Protein AF-A0A9E5TDY0-F1 (afdb_monomer_lite)

Foldseek 3Di:
DDDPPPDDDFVVQFQDWDDDPVGHTAATFHGWCDDPPDIWTWGQGPVGTDTDD

Radius of gyration: 12.17 Å; chains: 1; bounding box: 30×18×36 Å

pLDDT: mean 84.86, std 9.72, range [56.38, 94.5]

Structure (mmCIF, N/CA/C/O backbone):
data_AF-A0A9E5TDY0-F1
#
_entry.id   AF-A0A9E5TDY0-F1
#
loop_
_atom_site.group_PDB
_atom_site.id
_atom_site.type_symbol
_atom_site.label_atom_id
_atom_site.label_alt_id
_atom_site.label_comp_id
_atom_site.label_asym_id
_atom_site.label_entity_id
_atom_site.label_seq_id
_atom_site.pdbx_PDB_ins_code
_atom_site.Cartn_x
_atom_site.Cartn_y
_atom_site.Cartn_z
_atom_site.occupancy
_atom_site.B_iso_or_equiv
_atom_site.auth_seq_id
_atom_site.auth_comp_id
_atom_site.auth_asym_id
_atom_site.auth_atom_id
_atom_site.pdbx_PDB_model_num
ATOM 1 N N . PRO A 1 1 ? 8.821 1.651 -21.414 1.00 61.72 1 PRO A N 1
ATOM 2 C CA . PRO A 1 1 ? 8.530 0.236 -21.751 1.00 61.72 1 PRO A CA 1
ATOM 3 C C . PRO A 1 1 ? 7.254 -0.167 -21.007 1.00 61.72 1 PRO A C 1
ATOM 5 O O . PRO A 1 1 ? 7.120 0.264 -19.864 1.00 61.72 1 PRO A O 1
ATOM 8 N N . PRO A 1 2 ? 6.313 -0.895 -21.625 1.00 62.38 2 PRO A N 1
ATOM 9 C CA . PRO A 1 2 ? 5.156 -1.405 -20.898 1.00 62.38 2 PRO A CA 1
ATOM 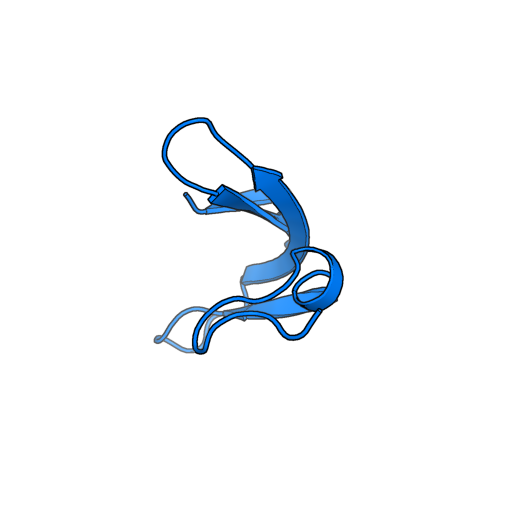10 C C . PRO A 1 2 ? 5.627 -2.383 -19.817 1.00 62.38 2 PRO A C 1
ATOM 12 O O . PRO A 1 2 ? 6.575 -3.145 -20.026 1.00 62.38 2 PRO A O 1
ATOM 15 N N . LEU A 1 3 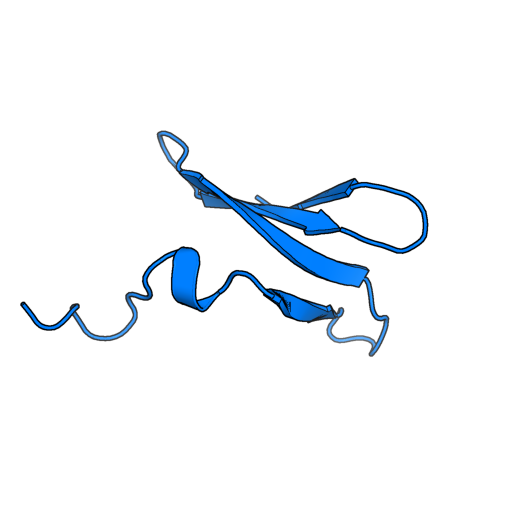? 5.002 -2.310 -18.645 1.00 60.84 3 LEU A N 1
ATOM 16 C CA . LEU A 1 3 ? 5.204 -3.291 -17.588 1.00 60.84 3 LEU A CA 1
ATOM 17 C C . LEU A 1 3 ? 4.617 -4.641 -18.043 1.00 60.84 3 LEU A C 1
ATOM 19 O O . LEU A 1 3 ? 3.614 -4.645 -18.759 1.00 60.84 3 LEU A O 1
ATOM 23 N N . PRO A 1 4 ? 5.230 -5.774 -17.654 1.00 70.44 4 PRO A N 1
ATOM 24 C CA . PRO A 1 4 ? 4.584 -7.077 -17.736 1.00 70.44 4 PRO A CA 1
ATOM 25 C C . PRO A 1 4 ? 3.200 -7.027 -17.085 1.00 70.44 4 PRO A C 1
ATOM 27 O O . PRO A 1 4 ? 2.999 -6.272 -16.128 1.00 70.44 4 PRO A O 1
ATOM 30 N N . GLU A 1 5 ? 2.278 -7.845 -17.582 1.00 56.38 5 GLU A N 1
ATOM 31 C CA . GLU A 1 5 ? 0.990 -8.079 -16.927 1.00 56.38 5 GLU A CA 1
ATOM 32 C C . GLU A 1 5 ? 1.238 -8.413 -15.439 1.00 56.38 5 GLU A C 1
ATOM 34 O O . GLU A 1 5 ? 2.232 -9.064 -15.102 1.00 56.38 5 GLU A O 1
ATOM 39 N N . ASP A 1 6 ? 0.410 -7.859 -14.549 1.00 65.94 6 ASP A N 1
ATOM 40 C CA . ASP A 1 6 ? 0.545 -7.934 -13.082 1.00 65.94 6 ASP A CA 1
ATOM 41 C C . ASP A 1 6 ? 1.713 -7.168 -12.432 1.00 65.94 6 ASP A C 1
ATOM 43 O O . ASP A 1 6 ? 2.056 -7.419 -11.276 1.00 65.94 6 ASP A O 1
ATOM 47 N N . ARG A 1 7 ? 2.308 -6.176 -13.110 1.00 67.69 7 ARG A N 1
ATOM 48 C CA . ARG A 1 7 ? 3.219 -5.221 -12.452 1.00 67.69 7 ARG A CA 1
ATOM 49 C C . ARG A 1 7 ? 2.678 -3.800 -12.485 1.00 67.69 7 ARG A C 1
ATOM 51 O O . ARG A 1 7 ? 2.339 -3.274 -13.540 1.00 67.69 7 ARG A O 1
ATOM 58 N N . TYR A 1 8 ? 2.688 -3.157 -11.324 1.00 70.12 8 TYR A N 1
ATOM 59 C CA . TYR A 1 8 ? 2.304 -1.761 -11.140 1.00 70.12 8 TYR A CA 1
ATOM 60 C C . TYR A 1 8 ? 3.510 -0.969 -10.653 1.00 70.12 8 TYR A C 1
ATOM 62 O O . TYR A 1 8 ? 4.338 -1.483 -9.900 1.00 70.12 8 TYR A O 1
ATOM 70 N N . TYR A 1 9 ? 3.621 0.293 -11.058 1.00 77.75 9 TYR A N 1
ATOM 71 C CA . TYR A 1 9 ? 4.593 1.164 -10.414 1.00 77.75 9 TYR A CA 1
ATOM 72 C C . TYR A 1 9 ? 4.106 1.556 -9.021 1.00 77.75 9 TYR A C 1
ATOM 74 O O . TYR A 1 9 ? 2.929 1.863 -8.838 1.00 77.75 9 TYR A O 1
ATOM 82 N N . HIS A 1 10 ? 5.024 1.653 -8.058 1.00 79.44 10 HIS A N 1
ATOM 83 C CA . HIS A 1 10 ? 4.680 2.028 -6.683 1.00 79.44 10 HIS A CA 1
ATOM 84 C C . HIS A 1 10 ? 3.928 3.364 -6.615 1.00 79.44 10 HIS A C 1
ATOM 86 O O . HIS A 1 10 ? 2.936 3.482 -5.904 1.00 79.44 10 HIS A O 1
ATOM 92 N N . PHE A 1 11 ? 4.315 4.346 -7.434 1.00 78.94 11 PHE A N 1
ATOM 93 C CA . PHE A 1 11 ? 3.641 5.646 -7.477 1.00 78.94 11 PHE A CA 1
ATOM 94 C C . PHE A 1 11 ? 2.182 5.578 -7.951 1.00 78.94 11 PHE A C 1
ATOM 96 O O . PHE A 1 11 ? 1.420 6.490 -7.658 1.00 78.94 11 PHE A O 1
ATOM 103 N N . GLN A 1 12 ? 1.784 4.532 -8.686 1.00 83.12 12 GLN A N 1
ATOM 104 C CA . GLN A 1 12 ? 0.389 4.349 -9.105 1.00 83.12 12 GLN A CA 1
ATOM 105 C C . GLN A 1 12 ? -0.491 3.861 -7.955 1.00 83.12 12 GLN A C 1
ATOM 107 O O . GLN A 1 12 ? -1.710 3.988 -8.023 1.00 83.12 12 GLN A O 1
ATOM 112 N N . LEU A 1 13 ? 0.129 3.284 -6.926 1.00 85.56 13 LEU A N 1
ATOM 113 C CA . LEU A 1 13 ? -0.552 2.742 -5.760 1.00 85.56 13 LEU A CA 1
ATOM 114 C C . LEU A 1 13 ? -0.623 3.760 -4.612 1.00 85.56 13 LEU A C 1
ATOM 116 O O . LEU A 1 13 ? -1.504 3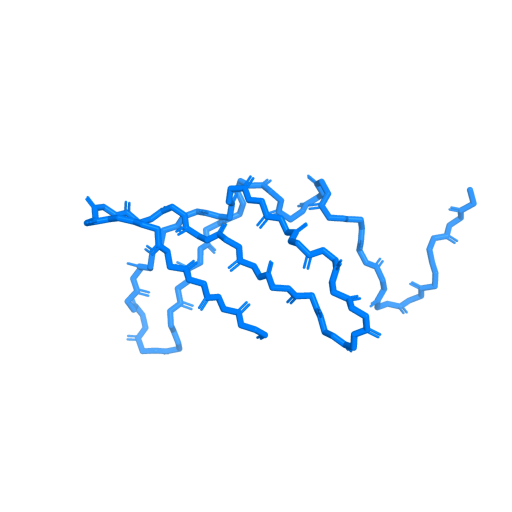.656 -3.764 1.00 85.56 13 LEU A O 1
ATOM 120 N N . ILE A 1 14 ? 0.261 4.764 -4.597 1.00 89.44 14 ILE A N 1
ATOM 121 C CA . ILE A 1 14 ? 0.230 5.861 -3.620 1.00 89.44 14 ILE A CA 1
ATOM 122 C C . ILE A 1 14 ? -1.073 6.664 -3.775 1.00 89.44 14 ILE A C 1
ATOM 124 O O . ILE A 1 14 ? -1.462 7.049 -4.875 1.00 89.44 14 ILE A O 1
ATOM 128 N N . GLY A 1 15 ? -1.747 6.925 -2.655 1.00 88.19 15 GLY A N 1
ATOM 129 C CA . GLY A 1 15 ? -3.040 7.609 -2.577 1.00 88.19 15 GLY A CA 1
ATOM 130 C C . GLY A 1 15 ? -4.255 6.686 -2.712 1.00 88.19 15 GLY A C 1
ATOM 131 O O . GLY A 1 15 ? -5.389 7.150 -2.593 1.00 88.19 15 GLY A O 1
ATOM 132 N N . LEU A 1 16 ? -4.059 5.383 -2.942 1.00 91.88 16 LEU A N 1
ATOM 133 C CA . LEU A 1 16 ? -5.165 4.428 -2.947 1.00 91.88 16 LEU A CA 1
ATOM 134 C C . LEU A 1 16 ? -5.670 4.159 -1.530 1.00 91.88 16 LEU A C 1
ATOM 136 O O . LEU A 1 16 ? -4.895 4.054 -0.581 1.00 91.88 16 LEU A O 1
ATOM 140 N N . LYS A 1 17 ? -6.988 3.993 -1.404 1.00 91.88 17 LYS A N 1
ATOM 141 C CA . LYS A 1 17 ? -7.641 3.644 -0.140 1.00 91.88 17 LYS A CA 1
ATOM 142 C C . LYS A 1 17 ? -7.452 2.166 0.157 1.00 91.88 17 LYS A C 1
ATOM 144 O O . LYS A 1 17 ? -7.776 1.319 -0.671 1.00 91.88 17 LYS A O 1
ATOM 149 N N . VAL A 1 18 ? -6.993 1.875 1.364 1.00 91.88 18 VAL A N 1
ATOM 150 C CA . VAL A 1 18 ? -6.777 0.525 1.871 1.00 91.88 18 VAL A CA 1
ATOM 151 C C . VAL A 1 18 ? -7.897 0.174 2.839 1.00 91.88 18 VAL A C 1
ATOM 153 O O . VAL A 1 18 ? -8.229 0.947 3.743 1.00 91.88 18 VAL A O 1
ATOM 156 N N . GLY A 1 19 ? -8.481 -1.006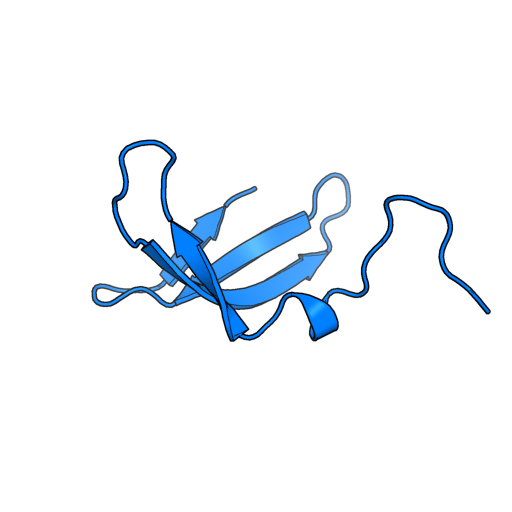 2.655 1.00 92.12 19 GLY A N 1
ATOM 157 C CA . GLY A 1 19 ? -9.492 -1.547 3.548 1.00 92.12 19 GLY A CA 1
ATOM 158 C C . GLY A 1 19 ? -9.413 -3.064 3.646 1.00 92.12 19 GLY A C 1
ATOM 159 O O . GLY A 1 19 ? -8.851 -3.726 2.775 1.00 92.12 19 GLY A O 1
ATOM 160 N N . THR A 1 20 ? -9.959 -3.605 4.728 1.00 88.75 20 THR A N 1
ATOM 161 C CA . THR A 1 20 ? -10.042 -5.047 4.958 1.00 88.75 20 THR A CA 1
ATOM 162 C C . THR A 1 20 ? -11.205 -5.647 4.168 1.00 88.75 20 THR A C 1
ATOM 164 O O . THR A 1 20 ? -12.162 -4.961 3.800 1.00 88.75 20 THR A O 1
ATOM 167 N N . THR A 1 21 ? -11.176 -6.962 3.950 1.00 90.88 21 THR A N 1
ATOM 168 C CA . THR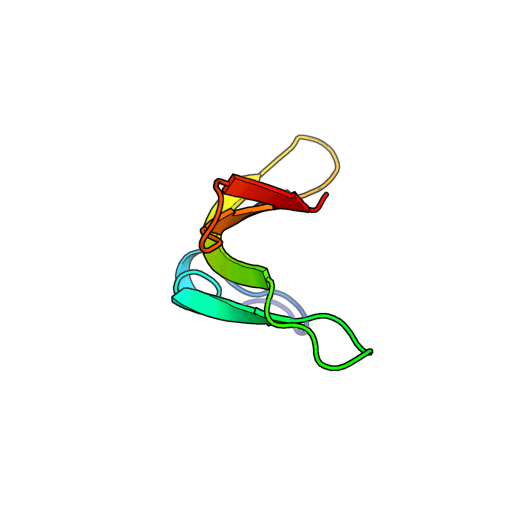 A 1 21 ? -12.297 -7.701 3.341 1.00 90.88 21 THR A CA 1
ATOM 169 C C . THR A 1 21 ? -13.562 -7.693 4.205 1.00 90.88 21 THR A C 1
ATOM 171 O O . THR A 1 21 ? -14.646 -7.965 3.696 1.00 90.88 21 THR A O 1
ATOM 174 N N . ALA A 1 22 ? -13.442 -7.336 5.487 1.00 91.31 22 ALA A N 1
ATOM 175 C CA . ALA A 1 22 ? -14.561 -7.115 6.398 1.00 91.31 22 ALA A CA 1
ATOM 176 C C . ALA A 1 22 ? -15.214 -5.725 6.238 1.00 91.31 22 ALA A C 1
ATOM 178 O O . ALA A 1 22 ? -16.248 -5.463 6.847 1.00 91.31 22 ALA A O 1
ATOM 179 N N . GLY A 1 23 ? -14.644 -4.839 5.408 1.00 88.75 23 GLY A N 1
ATOM 180 C CA . GLY A 1 23 ? -15.165 -3.495 5.143 1.00 88.75 23 GLY A CA 1
ATOM 181 C C . GLY A 1 23 ? -14.586 -2.394 6.036 1.00 88.75 23 GLY A C 1
ATOM 182 O O . GLY A 1 23 ? -15.043 -1.251 5.966 1.00 88.75 23 GLY A O 1
ATOM 183 N N . GLU A 1 24 ? -13.578 -2.697 6.856 1.00 88.12 24 GLU A N 1
ATOM 184 C CA . GLU A 1 24 ? -12.905 -1.695 7.683 1.00 88.12 24 GLU A CA 1
ATOM 185 C C . GLU A 1 24 ? -11.928 -0.881 6.838 1.00 88.12 24 GLU A C 1
ATOM 187 O O . GLU A 1 24 ? -11.147 -1.430 6.065 1.00 88.12 24 GLU A O 1
ATOM 192 N N . LYS A 1 25 ? -11.957 0.445 6.978 1.00 89.38 25 LYS A N 1
ATOM 193 C CA . LYS A 1 25 ? -11.030 1.340 6.277 1.00 89.38 25 LYS A CA 1
ATOM 194 C C . LYS A 1 25 ? -9.776 1.506 7.120 1.00 89.38 25 LYS A C 1
ATOM 196 O O . LYS A 1 25 ? -9.858 2.033 8.222 1.00 89.38 25 LYS A O 1
ATOM 201 N N . LEU A 1 26 ? -8.635 1.095 6.577 1.00 89.06 26 LEU A N 1
ATOM 202 C CA . LEU A 1 26 ? -7.343 1.216 7.247 1.00 89.06 26 LEU A CA 1
ATOM 203 C C . LEU A 1 26 ? -6.705 2.584 6.997 1.00 89.06 26 LEU A C 1
ATOM 205 O O . LEU A 1 26 ? -6.078 3.133 7.895 1.00 89.06 26 LEU A O 1
ATOM 209 N N . GLY A 1 27 ? -6.889 3.154 5.803 1.00 92.81 27 GLY A N 1
ATOM 210 C CA . GLY A 1 27 ? -6.317 4.453 5.458 1.00 92.81 27 GLY A CA 1
ATOM 211 C C . GLY A 1 27 ? -6.005 4.585 3.976 1.00 92.81 27 GLY A C 1
ATOM 212 O O . GLY A 1 27 ? -6.692 3.998 3.140 1.00 92.81 27 GLY A O 1
ATOM 213 N N . GLU A 1 28 ? -4.964 5.346 3.652 1.00 94.50 28 GLU A N 1
ATOM 214 C CA . GLU A 1 28 ? -4.477 5.541 2.282 1.00 94.50 28 GLU A CA 1
ATOM 215 C C . GLU A 1 28 ? -2.995 5.163 2.171 1.00 94.50 28 GLU A C 1
ATOM 217 O O . GLU A 1 28 ? -2.217 5.408 3.093 1.00 94.50 28 GLU A O 1
ATOM 222 N N . VAL A 1 29 ? -2.591 4.546 1.056 1.00 93.44 29 VAL A N 1
ATOM 223 C CA . VAL A 1 29 ? -1.184 4.196 0.807 1.00 93.44 29 VAL A CA 1
ATOM 224 C C . VAL A 1 29 ? -0.371 5.480 0.692 1.00 93.44 29 VAL A C 1
ATOM 226 O O . VAL A 1 29 ? -0.585 6.283 -0.213 1.00 93.44 29 VAL A O 1
ATOM 229 N N . LYS A 1 30 ? 0.580 5.671 1.597 1.00 92.44 30 LYS A N 1
ATOM 230 C CA . LYS A 1 30 ? 1.477 6.827 1.627 1.00 92.44 30 LYS A CA 1
ATOM 231 C C . LYS A 1 30 ? 2.776 6.544 0.889 1.00 92.44 30 LYS A C 1
ATOM 233 O O . LYS A 1 30 ? 3.264 7.394 0.152 1.00 92.44 30 LYS A O 1
ATOM 238 N N . GLU A 1 31 ? 3.321 5.350 1.084 1.00 90.62 31 GLU A N 1
ATOM 239 C CA . GLU A 1 31 ? 4.615 4.947 0.543 1.00 90.62 31 GLU A CA 1
ATOM 240 C C . GLU A 1 31 ? 4.670 3.425 0.367 1.00 90.62 31 GLU A C 1
ATOM 242 O O . GLU A 1 31 ? 3.925 2.690 1.013 1.00 90.62 31 GLU A O 1
ATOM 247 N N . ILE A 1 32 ? 5.547 2.951 -0.518 1.00 90.12 32 ILE A N 1
ATOM 248 C CA . ILE A 1 32 ? 5.853 1.527 -0.675 1.00 90.12 32 ILE A CA 1
ATOM 249 C C . ILE A 1 32 ? 7.365 1.361 -0.572 1.00 90.12 32 ILE A C 1
ATOM 251 O O . ILE A 1 32 ? 8.117 1.870 -1.409 1.00 90.12 32 ILE A O 1
ATOM 255 N N . LEU A 1 33 ? 7.794 0.644 0.460 1.00 89.00 33 LEU A N 1
ATOM 256 C CA . LEU A 1 33 ? 9.185 0.329 0.736 1.00 89.00 33 LEU A CA 1
ATOM 257 C C . LEU A 1 33 ? 9.556 -0.959 0.006 1.00 89.00 33 LEU A C 1
ATOM 259 O O . LEU A 1 33 ? 9.181 -2.052 0.426 1.00 89.00 33 LEU A O 1
ATOM 263 N N . ALA A 1 34 ? 10.318 -0.817 -1.076 1.00 83.69 34 ALA A N 1
ATOM 264 C CA . ALA A 1 34 ? 10.854 -1.955 -1.809 1.00 83.69 34 ALA A CA 1
ATOM 265 C C . ALA A 1 34 ? 11.908 -2.675 -0.957 1.00 83.69 34 ALA A C 1
ATOM 267 O O . ALA A 1 34 ? 13.024 -2.178 -0.774 1.00 83.69 34 ALA A O 1
ATOM 268 N N . GLY A 1 35 ? 11.545 -3.826 -0.399 1.00 82.00 35 GLY A N 1
ATOM 269 C CA . GLY A 1 35 ? 12.464 -4.676 0.343 1.00 82.00 35 GLY A CA 1
ATOM 270 C C . GLY A 1 35 ? 13.286 -5.582 -0.571 1.00 82.00 35 GLY A C 1
ATOM 271 O O . GLY A 1 35 ? 13.100 -5.650 -1.783 1.00 82.00 35 GLY A O 1
ATOM 272 N N . GLN A 1 36 ? 14.205 -6.339 0.032 1.00 78.81 36 GLN A N 1
ATOM 273 C CA . GLN A 1 36 ? 15.008 -7.327 -0.698 1.00 78.81 36 GLN A CA 1
ATOM 274 C C . GLN A 1 36 ? 14.197 -8.580 -1.094 1.00 78.81 36 GLN A C 1
ATOM 276 O O . GLN A 1 36 ? 14.638 -9.354 -1.940 1.00 78.81 36 GLN A O 1
ATOM 281 N N . SER A 1 37 ? 13.035 -8.796 -0.466 1.00 83.62 37 SER A N 1
ATOM 282 C CA . SER A 1 37 ? 12.200 -9.991 -0.666 1.00 83.62 37 SER A CA 1
ATOM 283 C C . SER A 1 37 ? 10.717 -9.687 -0.859 1.00 83.62 37 SER A C 1
ATOM 285 O O . SER A 1 37 ? 10.096 -10.366 -1.665 1.00 83.62 37 SER A O 1
ATOM 287 N N . ASN A 1 38 ? 10.165 -8.687 -0.165 1.00 84.25 38 ASN A N 1
ATOM 288 C CA . ASN A 1 38 ? 8.776 -8.246 -0.324 1.00 84.25 38 ASN A CA 1
ATOM 289 C C . ASN A 1 38 ? 8.704 -6.718 -0.272 1.00 84.25 38 ASN A C 1
ATOM 291 O O . ASN A 1 38 ? 9.594 -6.073 0.294 1.00 84.25 38 ASN A O 1
ATOM 295 N N . ASP A 1 39 ? 7.639 -6.167 -0.841 1.00 88.50 39 ASP A N 1
ATOM 296 C CA . ASP A 1 39 ? 7.329 -4.744 -0.796 1.00 88.50 39 ASP A CA 1
ATOM 297 C C . ASP A 1 39 ? 6.438 -4.448 0.411 1.00 88.50 39 ASP A C 1
ATOM 299 O O . ASP A 1 39 ? 5.324 -4.955 0.506 1.00 88.50 39 ASP A O 1
ATOM 303 N N . THR A 1 40 ? 6.908 -3.596 1.320 1.00 91.38 40 THR A N 1
ATOM 304 C CA . THR A 1 40 ? 6.112 -3.179 2.478 1.00 91.38 40 THR A CA 1
ATOM 305 C C . THR A 1 40 ? 5.313 -1.929 2.132 1.00 91.38 40 THR A C 1
ATOM 307 O O . THR A 1 40 ? 5.878 -0.871 1.849 1.00 91.38 40 THR A O 1
ATOM 310 N N . TYR A 1 41 ? 3.992 -2.015 2.212 1.00 92.44 41 TYR A N 1
ATOM 311 C CA . TYR A 1 41 ? 3.077 -0.897 2.029 1.00 92.44 41 TYR A CA 1
ATOM 312 C C . TYR A 1 41 ? 2.937 -0.111 3.331 1.00 92.44 41 TYR A C 1
ATOM 314 O O . TYR A 1 41 ? 2.550 -0.655 4.367 1.00 92.44 41 TYR A O 1
ATOM 322 N N . VAL A 1 42 ? 3.214 1.188 3.267 1.00 92.94 42 VAL A N 1
ATOM 323 C CA . VAL A 1 42 ? 2.998 2.131 4.363 1.00 92.94 42 VAL A CA 1
ATOM 324 C C . VAL A 1 42 ? 1.652 2.803 4.151 1.00 92.94 42 VAL A C 1
ATOM 326 O O . VAL A 1 42 ? 1.466 3.581 3.213 1.00 92.94 42 VAL A O 1
ATOM 329 N N . VAL A 1 43 ? 0.698 2.504 5.023 1.00 94.12 43 VAL A N 1
ATOM 330 C CA . VAL A 1 43 ? -0.661 3.044 4.982 1.00 94.12 43 VAL A CA 1
ATOM 331 C C . VAL A 1 43 ? -0.812 4.085 6.081 1.00 94.12 43 VAL A C 1
ATOM 333 O O . VAL A 1 43 ? -0.602 3.796 7.256 1.00 94.12 43 VAL A O 1
ATOM 336 N N . GLN A 1 44 ? -1.196 5.302 5.709 1.00 94.06 44 GLN A N 1
ATOM 337 C CA . GLN A 1 44 ? -1.534 6.357 6.654 1.00 94.06 44 GLN A CA 1
ATOM 338 C C . GLN A 1 44 ? -2.998 6.198 7.065 1.00 94.06 44 GLN A C 1
ATOM 340 O O . GLN A 1 44 ? -3.910 6.518 6.300 1.00 94.06 44 GLN A O 1
ATOM 345 N N . GLY A 1 45 ? -3.211 5.684 8.273 1.00 90.25 45 GLY A N 1
ATOM 346 C CA . GLY A 1 45 ? -4.515 5.603 8.916 1.00 90.25 45 GLY A CA 1
ATOM 347 C C . GLY A 1 45 ? -4.811 6.818 9.792 1.00 90.25 45 GLY A C 1
ATOM 348 O O . GLY A 1 45 ? -3.992 7.728 9.946 1.00 90.25 45 GLY A O 1
ATOM 349 N N . THR A 1 46 ? -6.000 6.822 10.393 1.00 82.00 46 THR A N 1
ATOM 350 C CA . THR A 1 46 ? -6.454 7.889 11.301 1.00 82.00 46 THR A CA 1
ATOM 351 C C . THR A 1 46 ? -5.710 7.905 12.633 1.00 82.00 46 THR A C 1
ATOM 353 O O . THR A 1 46 ? -5.595 8.960 13.247 1.00 82.00 46 THR A O 1
ATOM 356 N N . GLU A 1 47 ? -5.209 6.753 13.079 1.00 82.81 47 GLU A N 1
ATOM 357 C CA . GLU A 1 47 ? -4.543 6.593 14.380 1.00 82.81 47 GLU A CA 1
ATOM 358 C C . GLU A 1 47 ? -3.013 6.504 14.271 1.00 82.81 47 GLU A C 1
ATOM 360 O O . GLU A 1 47 ? -2.319 6.507 15.285 1.00 82.81 47 GLU A O 1
ATOM 365 N N . GLY A 1 48 ? -2.468 6.452 13.053 1.00 88.81 48 GLY A N 1
ATOM 366 C CA . GLY A 1 48 ? -1.033 6.319 12.826 1.00 88.81 48 GLY A CA 1
ATOM 367 C C . GLY A 1 48 ? -0.696 5.685 11.483 1.00 88.81 48 GLY A C 1
ATOM 368 O O . GLY A 1 48 ? -1.517 5.643 10.567 1.00 88.81 48 GLY A O 1
ATOM 369 N N . GLU A 1 49 ? 0.537 5.204 11.371 1.00 91.88 49 GLU A N 1
ATOM 370 C CA . GLU A 1 49 ? 1.037 4.495 10.194 1.00 91.88 49 GLU A CA 1
ATOM 371 C C . GLU A 1 49 ? 0.932 2.981 10.405 1.00 91.88 49 GLU A C 1
ATOM 373 O O . GLU A 1 49 ? 1.271 2.460 11.468 1.00 91.88 49 GLU A O 1
ATOM 378 N N . ILE A 1 50 ? 0.454 2.275 9.383 1.00 91.94 50 ILE A N 1
ATOM 379 C CA . ILE A 1 50 ? 0.283 0.823 9.364 1.00 91.94 50 ILE A CA 1
ATOM 380 C C . ILE A 1 50 ? 1.220 0.262 8.296 1.0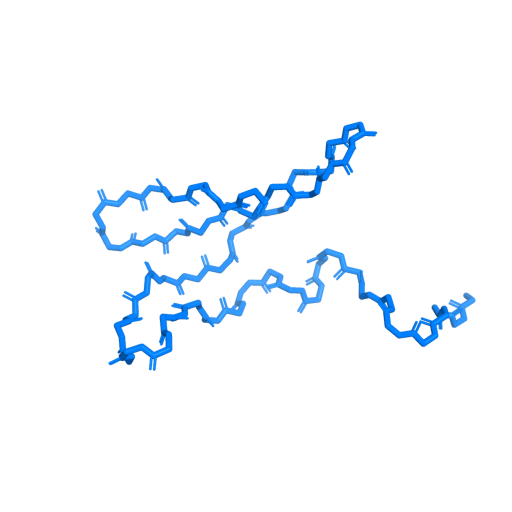0 91.94 50 ILE A C 1
ATOM 382 O O . ILE A 1 50 ? 1.214 0.726 7.157 1.00 91.94 50 ILE A O 1
ATOM 386 N N . LEU A 1 51 ? 2.016 -0.740 8.664 1.00 91.31 51 LEU A N 1
ATOM 387 C CA . LEU A 1 51 ? 2.940 -1.421 7.760 1.00 91.31 51 LEU A CA 1
ATOM 388 C C . LEU A 1 51 ? 2.351 -2.772 7.358 1.00 91.31 51 LEU A C 1
ATOM 390 O O . LEU A 1 51 ? 2.101 -3.617 8.219 1.00 91.31 51 LEU A O 1
ATOM 394 N N . ILE A 1 52 ? 2.135 -2.963 6.059 1.00 88.94 52 ILE A N 1
ATOM 395 C CA . ILE A 1 52 ? 1.622 -4.209 5.483 1.00 88.94 52 ILE A CA 1
ATOM 396 C C . ILE A 1 52 ? 2.737 -4.825 4.626 1.00 88.94 52 ILE A C 1
ATOM 398 O O . ILE A 1 52 ? 3.129 -4.188 3.650 1.00 88.94 52 ILE A O 1
ATOM 402 N N . PRO A 1 53 ? 3.287 -5.991 5.001 1.00 88.69 53 PRO A N 1
ATOM 403 C CA . PRO A 1 53 ? 4.340 -6.670 4.245 1.00 88.69 53 PRO A CA 1
ATOM 404 C C . PRO A 1 53 ? 3.824 -7.430 3.016 1.00 88.69 53 PRO A C 1
ATOM 406 O O . PRO A 1 53 ? 2.595 -7.663 2.924 1.00 88.69 53 PRO A O 1
#

Secondary structure (DSSP, 8-state):
-PPPTT---HHHHTT-EEE-TTS-EEEEEEEEEE-SSSEEEEEE-SSSEEEE-

Sequence (53 aa):
PPLPEDRYYHFQLIGLKVGTTAGEKLGEVKEILAGQSNDTYVVQGTEGEILIP